Protein AF-A0A7D5N582-F1 (afdb_monomer)

Mean predicted aligned error: 11.67 Å

Structure (mmCIF, N/CA/C/O backbone):
data_AF-A0A7D5N582-F1
#
_entry.id   AF-A0A7D5N582-F1
#
loop_
_atom_site.group_PDB
_atom_site.id
_atom_site.type_symbol
_atom_site.label_atom_id
_atom_site.label_alt_id
_atom_site.label_comp_id
_atom_site.label_asym_id
_atom_site.label_entity_id
_atom_site.label_seq_id
_atom_site.pdbx_PDB_ins_code
_atom_site.Cartn_x
_atom_site.Cartn_y
_atom_site.Cartn_z
_atom_site.occupancy
_atom_site.B_iso_or_equiv
_atom_site.auth_seq_id
_atom_site.auth_comp_id
_atom_site.auth_asym_id
_atom_site.auth_atom_id
_atom_site.pdbx_PDB_model_num
ATOM 1 N N . MET A 1 1 ? -4.326 6.901 -13.061 1.00 42.91 1 MET A N 1
ATOM 2 C CA . MET A 1 1 ? -3.958 6.235 -14.343 1.00 42.91 1 MET A CA 1
ATOM 3 C C . MET A 1 1 ? -2.445 5.963 -14.385 1.00 42.91 1 MET A C 1
ATOM 5 O O . MET A 1 1 ? -1.678 6.911 -14.473 1.00 42.91 1 MET A O 1
ATOM 9 N N . LEU A 1 2 ? -2.018 4.696 -14.269 1.00 48.00 2 LEU A N 1
ATOM 10 C CA . LEU A 1 2 ? -0.613 4.251 -14.091 1.00 48.00 2 LEU A CA 1
ATOM 11 C C . LEU A 1 2 ? 0.096 3.864 -15.415 1.00 48.00 2 LEU A C 1
ATOM 13 O O . LEU A 1 2 ? 1.245 3.437 -15.421 1.00 48.00 2 LEU A O 1
ATOM 17 N N . GLU A 1 3 ? -0.574 4.023 -16.557 1.00 48.03 3 GLU A N 1
ATOM 18 C CA . GLU A 1 3 ? -0.095 3.563 -17.875 1.00 48.03 3 GLU A CA 1
ATOM 19 C C . GLU A 1 3 ? 1.180 4.284 -18.363 1.00 48.03 3 GLU A C 1
ATOM 21 O O . GLU A 1 3 ? 1.922 3.748 -19.181 1.00 48.03 3 GLU A O 1
ATOM 26 N N . GLY A 1 4 ? 1.488 5.478 -17.841 1.00 50.81 4 GLY A N 1
ATOM 27 C CA . GLY A 1 4 ? 2.660 6.264 -18.257 1.00 50.81 4 GLY A CA 1
A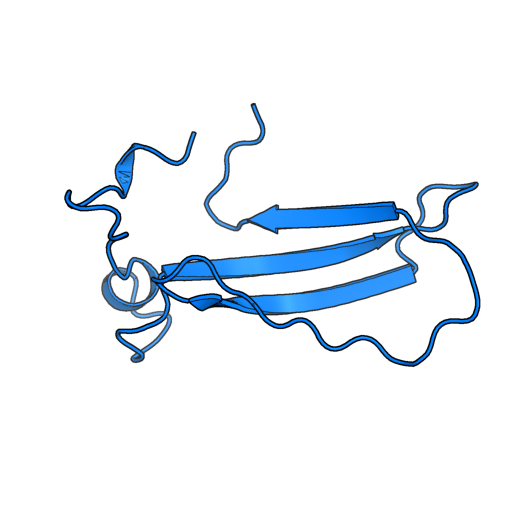TOM 28 C C . GLY A 1 4 ? 4.021 5.663 -17.878 1.00 50.81 4 GLY A C 1
ATOM 29 O O . GLY A 1 4 ? 5.048 6.141 -18.354 1.00 50.81 4 GLY A O 1
ATOM 30 N N . TYR A 1 5 ? 4.045 4.623 -17.037 1.00 53.16 5 TYR A N 1
ATOM 31 C CA . TYR A 1 5 ? 5.274 4.004 -16.522 1.00 53.16 5 TYR A CA 1
ATOM 32 C C . TYR A 1 5 ? 5.564 2.607 -17.077 1.00 53.16 5 TYR A C 1
ATOM 34 O O . TYR A 1 5 ? 6.575 2.000 -16.707 1.00 53.16 5 TYR A O 1
ATOM 42 N N . TYR A 1 6 ? 4.719 2.112 -17.980 1.00 49.44 6 TYR A N 1
ATOM 43 C CA . TYR A 1 6 ? 4.863 0.796 -18.585 1.00 49.44 6 TYR A CA 1
ATOM 44 C C . TYR A 1 6 ? 5.997 0.789 -19.622 1.00 49.44 6 TYR A C 1
ATOM 46 O O . TYR A 1 6 ? 5.901 1.425 -20.669 1.00 49.44 6 TYR A O 1
ATOM 54 N N . SER A 1 7 ? 7.082 0.062 -19.336 1.00 59.84 7 SER A N 1
ATOM 55 C CA . SER A 1 7 ? 8.245 -0.064 -20.235 1.00 59.84 7 SER A CA 1
ATOM 56 C C . SER A 1 7 ? 8.090 -1.199 -21.264 1.00 59.84 7 SER A C 1
ATOM 58 O O . SER A 1 7 ? 8.971 -1.428 -22.090 1.00 59.84 7 SER A O 1
ATOM 60 N N . GLY A 1 8 ? 6.964 -1.922 -21.234 1.00 56.53 8 GLY A N 1
ATOM 61 C CA . GLY A 1 8 ? 6.768 -3.160 -21.991 1.00 56.53 8 GLY A CA 1
ATOM 62 C C . GLY A 1 8 ? 7.059 -4.418 -21.164 1.00 56.53 8 GLY A C 1
ATOM 63 O O . GLY A 1 8 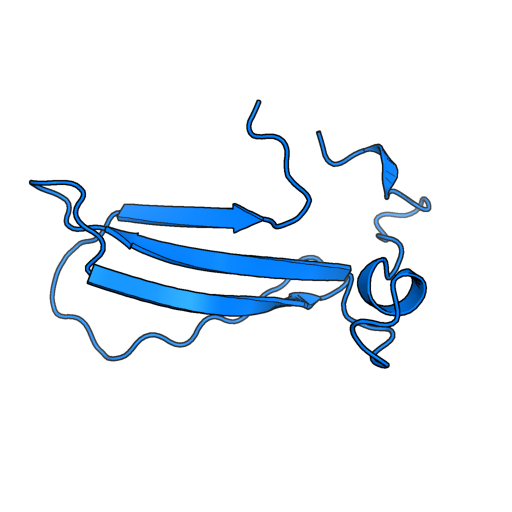? 7.699 -4.368 -20.117 1.00 56.53 8 GLY A O 1
ATOM 64 N N . ALA A 1 9 ? 6.550 -5.564 -21.630 1.00 56.34 9 ALA A N 1
ATOM 65 C CA . ALA A 1 9 ? 6.765 -6.900 -21.049 1.00 56.34 9 ALA A CA 1
ATOM 66 C C . ALA A 1 9 ? 6.331 -7.097 -19.576 1.00 56.34 9 ALA A C 1
ATOM 68 O O . ALA A 1 9 ? 6.785 -8.032 -18.923 1.00 56.34 9 ALA A O 1
ATOM 69 N N . GLY A 1 10 ? 5.434 -6.253 -19.049 1.00 58.78 10 GLY A N 1
ATOM 70 C CA . GLY A 1 10 ? 4.977 -6.350 -17.654 1.00 58.78 10 GLY A CA 1
ATOM 71 C C . GLY A 1 10 ? 5.873 -5.627 -16.645 1.00 58.78 10 GLY A C 1
ATOM 72 O O . GLY A 1 10 ? 5.632 -5.740 -15.449 1.00 58.78 10 GLY A O 1
ATOM 73 N N . MET A 1 11 ? 6.889 -4.890 -17.104 1.00 50.56 11 MET A N 1
ATOM 74 C CA . MET A 1 11 ? 7.846 -4.205 -16.235 1.00 50.56 11 MET A CA 1
ATOM 75 C C . MET A 1 11 ? 7.554 -2.704 -16.129 1.00 50.56 11 MET A C 1
ATOM 77 O O . MET A 1 11 ? 7.297 -2.022 -17.127 1.00 50.56 11 MET A O 1
ATOM 81 N N . MET A 1 12 ? 7.624 -2.185 -14.902 1.00 58.28 12 MET A N 1
ATOM 82 C CA . MET A 1 12 ? 7.511 -0.757 -14.604 1.00 58.28 12 MET A CA 1
ATOM 83 C C . MET A 1 12 ? 8.898 -0.114 -14.511 1.00 58.28 12 MET A C 1
ATOM 85 O O . MET A 1 12 ? 9.841 -0.715 -13.995 1.00 58.28 12 MET A O 1
ATOM 89 N N . ASN A 1 13 ? 9.031 1.116 -15.010 1.00 55.91 13 ASN A N 1
ATOM 90 C CA . ASN A 1 13 ? 10.283 1.866 -14.898 1.00 55.91 13 ASN A CA 1
ATOM 91 C C . ASN A 1 13 ? 10.561 2.261 -13.430 1.00 55.91 13 ASN A C 1
ATOM 93 O O . ASN A 1 13 ? 9.633 2.659 -12.730 1.00 55.91 13 ASN A O 1
ATOM 97 N N . PRO A 1 14 ? 11.817 2.223 -12.948 1.00 53.78 14 PRO A N 1
ATOM 98 C CA . PRO A 1 14 ? 12.176 2.614 -11.582 1.00 53.78 14 PRO A CA 1
ATOM 99 C C . PRO A 1 14 ? 12.135 4.146 -11.411 1.00 53.78 14 PRO A C 1
ATOM 101 O O . PRO A 1 14 ? 13.149 4.845 -11.468 1.00 53.78 14 PRO A O 1
ATOM 104 N N . VAL A 1 15 ? 10.933 4.698 -11.226 1.00 57.97 15 VAL A N 1
ATOM 105 C CA . VAL A 1 15 ? 10.679 6.150 -11.173 1.00 57.97 15 VAL A CA 1
ATOM 106 C C . VAL A 1 15 ? 11.352 6.815 -9.972 1.00 57.97 15 VAL A C 1
ATOM 108 O O . VAL A 1 15 ? 11.857 7.930 -10.094 1.00 57.97 15 VAL A O 1
ATOM 111 N N . LEU A 1 16 ? 11.426 6.129 -8.828 1.00 54.03 16 LEU A N 1
ATOM 112 C CA . LEU A 1 16 ? 12.083 6.656 -7.626 1.00 54.03 16 LEU A CA 1
ATOM 113 C C . LEU A 1 16 ? 13.593 6.862 -7.800 1.00 54.03 16 LEU A C 1
ATOM 115 O O . LEU A 1 16 ? 14.155 7.769 -7.181 1.00 54.03 16 LEU A O 1
ATOM 119 N N . MET A 1 17 ? 14.231 6.069 -8.665 1.00 49.25 17 MET A N 1
ATOM 120 C CA . MET A 1 17 ? 15.624 6.273 -9.056 1.00 49.25 17 MET A CA 1
ATOM 121 C C . MET A 1 17 ? 15.769 7.499 -9.962 1.00 49.25 17 MET A C 1
ATOM 123 O O . MET A 1 17 ? 16.629 8.343 -9.719 1.00 49.25 17 MET A O 1
ATOM 127 N N . ASN A 1 18 ? 14.886 7.653 -10.954 1.00 52.53 18 ASN A N 1
ATOM 128 C CA . ASN A 1 18 ? 14.892 8.815 -11.853 1.00 52.53 18 ASN A CA 1
ATOM 129 C C . ASN A 1 18 ? 14.625 10.141 -11.122 1.00 52.53 18 ASN A C 1
ATOM 131 O O . ASN A 1 18 ? 15.095 11.188 -11.556 1.00 52.53 18 ASN A O 1
ATOM 135 N N . GLN A 1 19 ? 13.893 10.101 -10.007 1.00 52.88 19 GLN A N 1
ATOM 136 C CA . GLN A 1 19 ? 13.634 11.271 -9.163 1.00 52.88 19 GLN A CA 1
ATOM 137 C C . GLN A 1 19 ? 14.720 11.507 -8.097 1.00 52.88 19 GLN A C 1
ATOM 139 O O . GLN A 1 19 ? 14.616 12.461 -7.330 1.00 52.88 19 GLN A O 1
ATOM 144 N N . GLY A 1 20 ? 15.752 10.655 -8.024 1.00 53.84 20 GLY A N 1
ATOM 145 C CA . GLY A 1 20 ? 16.834 10.773 -7.040 1.00 53.84 20 GLY A CA 1
ATOM 146 C C . GLY A 1 20 ? 16.399 10.525 -5.591 1.00 53.84 20 GLY A C 1
ATOM 147 O O . GLY A 1 20 ? 17.122 10.881 -4.665 1.00 53.84 20 GLY A O 1
ATOM 148 N N . ILE A 1 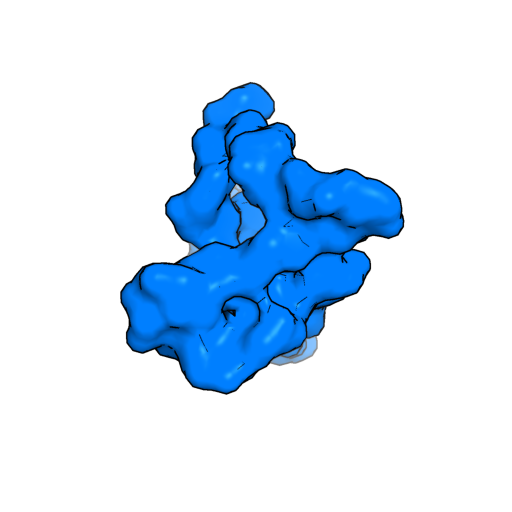21 ? 15.220 9.929 -5.383 1.00 55.22 21 ILE A N 1
ATOM 149 C CA . ILE A 1 21 ? 14.630 9.679 -4.059 1.00 55.22 21 ILE A CA 1
ATOM 150 C C . ILE A 1 21 ? 15.145 8.357 -3.472 1.00 55.22 21 ILE A C 1
ATOM 152 O O . ILE A 1 21 ? 15.223 8.206 -2.255 1.00 55.22 21 ILE A O 1
ATOM 156 N N . SER A 1 22 ? 15.529 7.401 -4.323 1.00 50.03 22 SER A N 1
ATOM 157 C CA . SER A 1 22 ? 16.088 6.112 -3.910 1.00 50.03 22 SER A CA 1
ATOM 158 C C . SER A 1 22 ? 17.184 5.661 -4.875 1.00 50.03 22 SER A C 1
ATOM 160 O O . SER A 1 22 ? 17.041 5.795 -6.083 1.00 50.03 22 SER A O 1
ATOM 162 N N . MET A 1 23 ? 18.273 5.084 -4.360 1.00 55.47 23 MET A N 1
ATOM 163 C CA . MET A 1 23 ? 19.330 4.469 -5.186 1.00 55.47 23 MET A CA 1
ATOM 164 C C . MET A 1 23 ? 19.026 3.006 -5.554 1.00 55.47 23 MET A C 1
ATOM 166 O O . MET A 1 23 ? 19.882 2.305 -6.090 1.00 55.47 23 MET A O 1
ATOM 170 N N . ASN A 1 24 ? 17.828 2.515 -5.225 1.00 55.75 24 ASN A N 1
ATOM 171 C CA . ASN A 1 24 ? 17.465 1.115 -5.382 1.00 55.75 24 ASN A CA 1
ATOM 172 C C . ASN A 1 24 ? 16.698 0.883 -6.695 1.00 55.75 24 ASN A C 1
ATOM 174 O O . ASN A 1 24 ? 15.569 1.344 -6.854 1.00 55.75 24 ASN A O 1
ATOM 178 N N . PHE A 1 25 ? 17.316 0.142 -7.618 1.00 56.41 25 PHE A N 1
ATOM 179 C CA . PHE A 1 25 ? 16.795 -0.165 -8.958 1.00 56.41 25 PHE A CA 1
ATOM 180 C C . PHE A 1 25 ? 15.524 -1.025 -8.959 1.00 56.41 25 PHE A C 1
ATOM 182 O O . PHE A 1 25 ? 14.825 -1.081 -9.967 1.00 56.41 25 PHE A O 1
ATOM 189 N N . ASN A 1 26 ? 15.214 -1.684 -7.840 1.00 62.78 26 ASN A N 1
ATOM 190 C CA . ASN A 1 26 ? 14.060 -2.575 -7.726 1.00 62.78 26 ASN A CA 1
ATOM 191 C C . ASN A 1 26 ? 12.810 -1.874 -7.201 1.00 62.78 26 ASN A C 1
ATOM 193 O O . ASN A 1 26 ? 11.802 -2.538 -6.989 1.00 62.78 26 ASN A O 1
ATOM 197 N N . VAL A 1 27 ? 12.857 -0.562 -6.958 1.00 62.88 27 VAL A N 1
ATOM 198 C CA . VAL A 1 27 ? 11.738 0.168 -6.361 1.00 62.88 27 VAL A CA 1
ATOM 199 C C . VAL A 1 27 ? 11.130 1.122 -7.379 1.00 62.88 27 VAL A C 1
ATOM 201 O O . VAL A 1 27 ? 11.801 2.003 -7.918 1.00 62.88 27 VAL A O 1
ATOM 204 N N . CYS A 1 28 ? 9.840 0.937 -7.636 1.00 64.94 28 CYS A N 1
ATOM 205 C CA . CYS A 1 28 ? 9.097 1.709 -8.621 1.00 64.94 28 CYS A CA 1
ATOM 206 C C . CYS A 1 28 ? 8.406 2.924 -7.993 1.00 64.94 28 CYS A C 1
ATOM 208 O O . CYS A 1 28 ? 8.498 4.019 -8.544 1.00 64.94 28 CYS A O 1
ATOM 210 N N . ASP A 1 29 ? 7.743 2.747 -6.847 1.00 66.56 29 ASP A N 1
ATOM 211 C CA . ASP A 1 29 ? 6.944 3.796 -6.200 1.00 66.56 29 ASP A CA 1
ATOM 212 C C . ASP A 1 29 ? 6.954 3.652 -4.669 1.00 66.56 29 ASP A C 1
ATOM 214 O O . ASP A 1 29 ? 7.363 2.629 -4.120 1.00 66.56 29 ASP A O 1
ATOM 218 N N . SER A 1 30 ? 6.527 4.699 -3.971 1.00 73.31 30 SER A N 1
ATOM 219 C CA . SER A 1 30 ? 6.238 4.669 -2.539 1.00 73.31 30 SER A CA 1
ATOM 220 C C . SER A 1 30 ? 4.728 4.671 -2.340 1.00 73.31 30 SER A C 1
ATOM 222 O O . SER A 1 30 ? 4.040 5.554 -2.865 1.00 73.31 30 SER A O 1
ATOM 224 N N . ILE A 1 31 ? 4.236 3.721 -1.554 1.00 80.75 31 ILE A N 1
ATOM 225 C CA . ILE A 1 31 ? 2.821 3.603 -1.214 1.00 80.75 31 ILE A CA 1
ATOM 226 C C . ILE A 1 31 ? 2.645 3.833 0.279 1.00 80.75 31 ILE A C 1
ATOM 228 O O . ILE A 1 31 ? 3.451 3.387 1.095 1.00 80.75 31 ILE A O 1
ATOM 232 N N . GLU A 1 32 ? 1.585 4.530 0.641 1.00 84.94 32 GLU A N 1
ATOM 233 C CA . GLU A 1 32 ? 1.123 4.668 2.008 1.00 84.94 32 GLU A CA 1
ATOM 234 C C . GLU A 1 32 ? -0.113 3.792 2.181 1.00 84.94 32 GLU A C 1
ATOM 236 O O . GLU A 1 32 ? -1.125 3.973 1.507 1.00 84.94 32 GLU A O 1
ATOM 241 N N . VAL A 1 33 ? -0.002 2.795 3.052 1.00 86.88 33 VAL A N 1
ATOM 242 C CA . VAL A 1 33 ? -1.108 1.907 3.393 1.00 86.88 33 VAL A CA 1
ATOM 243 C C . VAL A 1 33 ? -1.666 2.346 4.731 1.00 86.88 33 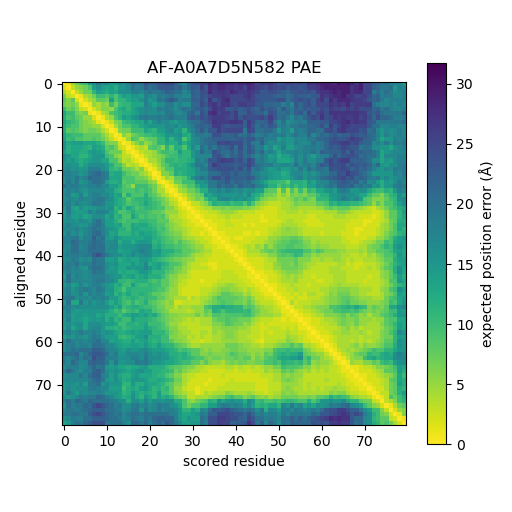VAL A C 1
ATOM 245 O O . VAL A 1 33 ? -0.979 2.308 5.751 1.00 86.88 33 VAL A O 1
ATOM 248 N N . GLU A 1 34 ? -2.920 2.766 4.711 1.00 89.00 34 GLU A N 1
ATOM 249 C CA . GLU A 1 34 ? -3.672 3.248 5.856 1.00 89.00 34 GLU A CA 1
ATOM 250 C C . GLU A 1 34 ? -4.713 2.202 6.264 1.00 89.00 34 GLU A C 1
ATOM 252 O O . GLU A 1 34 ? -5.413 1.619 5.436 1.00 89.00 34 GLU A O 1
ATOM 257 N N . LEU A 1 35 ? -4.824 1.968 7.564 1.00 87.88 35 LEU A N 1
ATOM 258 C CA . LEU A 1 35 ? -5.881 1.184 8.179 1.00 87.88 35 LEU A CA 1
ATOM 259 C C . LEU A 1 35 ? -6.884 2.136 8.804 1.00 87.88 35 LEU A C 1
ATOM 261 O O . LEU A 1 35 ? -6.516 2.969 9.631 1.00 87.88 35 LEU A O 1
ATOM 265 N N . HIS A 1 36 ? -8.148 1.978 8.435 1.00 88.69 36 HIS A N 1
ATOM 266 C CA . HIS A 1 36 ? -9.251 2.789 8.921 1.00 88.69 36 HIS A CA 1
ATOM 267 C C . HIS A 1 36 ? -10.222 1.957 9.749 1.00 88.69 36 HIS A C 1
ATOM 269 O O . HIS A 1 36 ? -10.505 0.796 9.436 1.00 88.69 36 HIS A O 1
ATOM 275 N N . ASP A 1 37 ? -10.758 2.569 10.800 1.00 87.88 37 ASP A N 1
ATOM 276 C CA . ASP A 1 37 ? -11.811 1.969 11.608 1.00 87.88 37 ASP A CA 1
ATOM 277 C C . ASP A 1 37 ? -13.085 1.782 10.762 1.00 87.88 37 ASP A C 1
ATOM 279 O O . ASP A 1 37 ? -13.484 2.695 10.032 1.00 87.88 37 ASP A O 1
ATOM 283 N N . PRO A 1 38 ? -13.750 0.619 10.845 1.00 86.44 38 PRO A N 1
ATOM 284 C CA . PRO A 1 38 ? -14.876 0.300 9.976 1.00 86.44 38 PRO A CA 1
ATOM 285 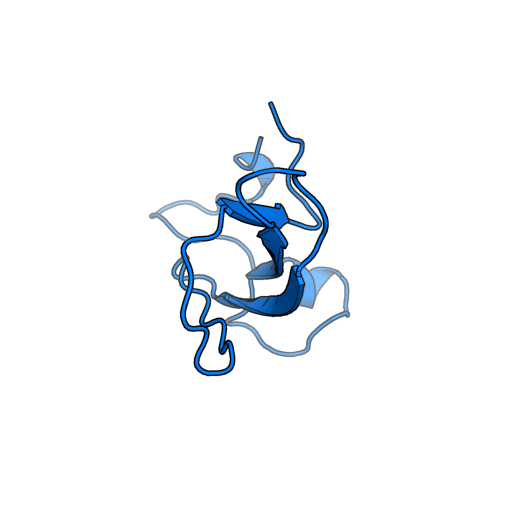C C . PRO A 1 38 ? -16.153 1.085 10.296 1.00 86.44 38 PRO A C 1
ATOM 287 O O . PRO A 1 38 ? -17.063 1.107 9.471 1.00 86.44 38 PRO A O 1
ATOM 290 N N . ASN A 1 39 ? -16.247 1.709 11.474 1.00 87.31 39 ASN A N 1
ATOM 291 C CA . ASN A 1 39 ? -17.450 2.409 11.923 1.00 87.31 39 ASN A CA 1
ATOM 292 C C . ASN A 1 39 ? -17.384 3.909 11.636 1.00 87.31 39 ASN A C 1
ATOM 294 O O . ASN A 1 39 ? -18.397 4.512 11.292 1.00 87.31 39 ASN A O 1
ATOM 298 N N . ASN A 1 40 ? -16.211 4.521 11.824 1.00 90.19 40 ASN A N 1
ATOM 299 C CA . ASN A 1 40 ? -16.043 5.974 11.714 1.00 90.19 40 ASN A CA 1
ATOM 300 C C . ASN A 1 40 ?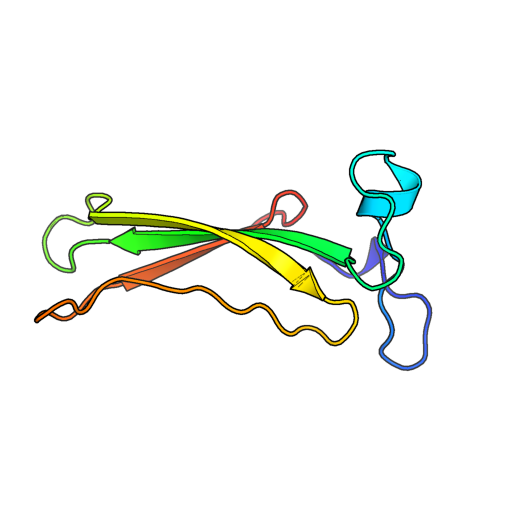 -15.039 6.412 10.638 1.00 90.19 40 ASN A C 1
ATOM 302 O O . ASN A 1 40 ? -14.884 7.612 10.432 1.00 90.19 40 ASN A O 1
ATOM 306 N N . PHE A 1 41 ? -14.381 5.468 9.955 1.00 84.19 41 PHE A N 1
ATOM 307 C CA . PHE A 1 41 ? -13.372 5.724 8.924 1.00 84.19 41 PHE A CA 1
ATOM 308 C C . PHE A 1 41 ? -12.162 6.542 9.402 1.00 84.19 41 PHE A C 1
ATOM 310 O O . PHE A 1 41 ? -11.387 7.039 8.584 1.00 84.19 41 PHE A O 1
ATOM 317 N N . ASN A 1 42 ? -11.950 6.669 10.713 1.00 88.56 42 ASN A N 1
ATOM 318 C CA . ASN A 1 42 ? -10.764 7.325 11.244 1.00 88.56 42 ASN A CA 1
ATOM 319 C C . ASN A 1 42 ? -9.530 6.469 10.983 1.00 88.56 42 ASN A C 1
ATOM 321 O O . ASN A 1 42 ? -9.582 5.240 11.052 1.00 88.56 42 ASN A O 1
ATOM 325 N N . LEU A 1 43 ? -8.409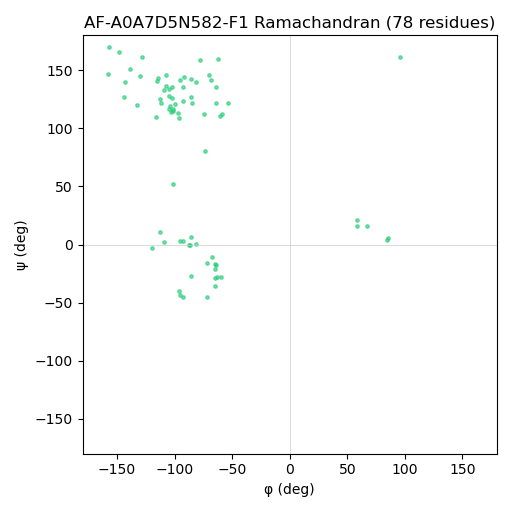 7.143 10.739 1.00 87.12 43 LEU A N 1
ATOM 326 C CA . LEU A 1 43 ? -7.112 6.502 10.611 1.00 87.12 43 LEU A CA 1
ATOM 327 C C . LEU A 1 43 ? -6.721 5.842 11.941 1.00 87.12 43 LEU A C 1
ATOM 329 O O . LEU A 1 43 ? -6.611 6.505 12.971 1.00 87.12 43 LEU A O 1
ATOM 333 N N . VAL A 1 44 ? -6.493 4.534 11.899 1.00 89.06 44 VAL A N 1
ATOM 334 C CA . VAL A 1 44 ? -6.027 3.720 13.028 1.00 89.06 44 VAL A CA 1
ATOM 335 C C . VAL A 1 44 ? -4.512 3.566 12.979 1.00 89.06 44 VAL A C 1
ATOM 337 O O . VAL A 1 44 ? -3.837 3.672 14.001 1.00 89.06 44 VAL A O 1
ATOM 340 N N . SER A 1 45 ? -3.962 3.307 11.794 1.00 87.44 45 SER A N 1
ATOM 341 C CA . SER A 1 45 ? -2.524 3.136 11.591 1.00 87.44 45 SER A CA 1
ATOM 342 C C . SER A 1 45 ? -2.172 3.400 10.135 1.00 87.44 45 SER A C 1
ATOM 344 O O . SER A 1 45 ? -2.964 3.079 9.257 1.00 87.44 45 SER A O 1
ATOM 346 N N . SER A 1 46 ? -0.989 3.945 9.871 1.00 87.62 46 SER A N 1
ATOM 347 C CA . SER A 1 46 ? -0.449 4.058 8.520 1.00 87.62 46 SER A CA 1
ATOM 348 C C . SER A 1 46 ? 0.974 3.520 8.462 1.00 87.62 46 SER A C 1
ATOM 350 O O . SER A 1 46 ? 1.746 3.629 9.418 1.00 87.62 46 SER A O 1
ATOM 352 N N . VAL A 1 47 ? 1.310 2.900 7.334 1.00 86.75 47 VAL A N 1
ATOM 353 C CA . VAL A 1 47 ? 2.652 2.413 7.024 1.00 86.75 47 VAL A CA 1
ATOM 354 C C . VAL A 1 47 ? 3.003 2.860 5.618 1.00 86.75 47 VAL A C 1
ATOM 356 O O . VAL A 1 47 ? 2.354 2.481 4.645 1.00 86.75 47 VAL A O 1
ATOM 359 N N . THR A 1 48 ? 4.071 3.640 5.503 1.00 84.38 48 THR A N 1
ATOM 360 C CA . THR A 1 48 ? 4.681 3.937 4.209 1.00 84.38 48 THR A CA 1
ATOM 361 C C . THR A 1 48 ? 5.657 2.824 3.857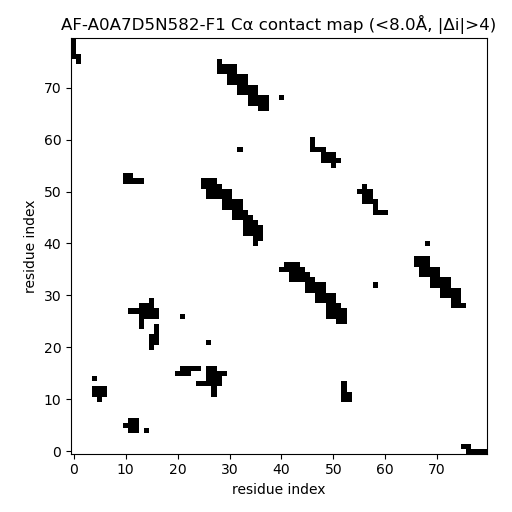 1.00 84.38 48 THR A C 1
ATOM 363 O O . THR A 1 48 ? 6.598 2.559 4.606 1.00 84.38 48 THR A O 1
ATOM 366 N N . THR A 1 49 ? 5.447 2.174 2.715 1.00 81.00 49 THR A N 1
ATOM 367 C CA . THR A 1 49 ? 6.346 1.143 2.196 1.00 81.00 49 THR A CA 1
ATOM 368 C C . THR A 1 49 ? 6.746 1.428 0.753 1.00 81.00 49 THR A C 1
ATOM 370 O O . THR A 1 49 ? 6.129 2.213 0.031 1.00 81.00 49 THR A O 1
ATOM 373 N N . LEU A 1 50 ? 7.831 0.789 0.345 1.00 80.44 50 LEU A N 1
ATOM 374 C CA . LEU A 1 50 ? 8.375 0.879 -0.995 1.00 80.44 50 LEU A CA 1
ATOM 375 C C . LEU A 1 50 ? 7.801 -0.260 -1.839 1.00 80.44 50 LEU A C 1
ATOM 377 O O . LEU A 1 50 ? 7.932 -1.431 -1.481 1.00 80.44 50 LEU A O 1
ATOM 381 N N . MET A 1 51 ? 7.166 0.088 -2.955 1.00 77.94 51 MET A N 1
ATOM 382 C CA . MET A 1 51 ? 6.646 -0.873 -3.917 1.00 77.94 51 MET A CA 1
ATOM 383 C C . MET A 1 51 ? 7.740 -1.274 -4.894 1.00 77.94 51 MET A C 1
ATOM 385 O O . MET A 1 51 ? 8.381 -0.434 -5.538 1.00 77.94 51 MET A O 1
ATOM 389 N N . GLN A 1 52 ? 7.935 -2.578 -5.008 1.00 75.31 52 GLN A N 1
ATOM 390 C CA . GLN A 1 52 ? 8.912 -3.151 -5.905 1.00 75.31 52 GLN A CA 1
ATOM 391 C C . GLN A 1 52 ? 8.417 -3.153 -7.357 1.00 75.31 52 GLN A C 1
ATOM 393 O O . GLN A 1 52 ? 7.222 -3.056 -7.641 1.00 75.31 52 GLN A O 1
ATOM 398 N N . THR A 1 53 ? 9.351 -3.244 -8.302 1.00 67.31 53 THR A N 1
ATOM 399 C CA . THR A 1 53 ? 9.079 -3.266 -9.751 1.00 67.31 53 THR A CA 1
ATOM 400 C C . THR A 1 53 ? 8.284 -4.491 -10.208 1.00 67.31 53 THR A C 1
ATOM 402 O O . THR A 1 53 ? 7.683 -4.451 -11.279 1.00 67.31 53 THR A O 1
ATOM 405 N N . ASP A 1 54 ? 8.236 -5.547 -9.394 1.00 71.44 54 ASP A N 1
ATOM 406 C CA . ASP A 1 54 ? 7.406 -6.741 -9.593 1.00 71.44 54 ASP A CA 1
ATOM 407 C C . ASP A 1 54 ? 5.944 -6.560 -9.136 1.00 71.44 54 ASP A C 1
ATOM 409 O O . ASP A 1 54 ? 5.139 -7.484 -9.236 1.00 71.44 54 ASP A O 1
ATOM 413 N N . GLY A 1 55 ? 5.592 -5.373 -8.634 1.00 67.69 55 GLY A N 1
ATOM 414 C CA . GLY A 1 55 ? 4.258 -5.058 -8.141 1.00 67.69 55 GLY A CA 1
ATOM 415 C C . GLY A 1 55 ? 4.002 -5.478 -6.694 1.00 67.69 55 GLY A C 1
ATOM 416 O O . GLY A 1 55 ? 2.886 -5.316 -6.202 1.00 67.69 55 GLY A O 1
ATOM 417 N N . THR A 1 56 ? 5.007 -6.004 -5.991 1.00 76.69 56 THR A N 1
ATOM 418 C CA . THR A 1 56 ? 4.872 -6.400 -4.590 1.00 76.69 56 THR A CA 1
ATOM 419 C C . THR A 1 56 ? 5.261 -5.269 -3.644 1.00 76.69 56 THR A C 1
ATOM 421 O O . THR A 1 56 ? 6.188 -4.497 -3.886 1.00 76.69 56 THR A O 1
ATOM 424 N N . ALA A 1 57 ? 4.549 -5.173 -2.525 1.00 79.94 57 ALA A N 1
ATOM 425 C CA . ALA A 1 57 ? 4.878 -4.269 -1.435 1.00 79.94 57 ALA A CA 1
ATOM 426 C C . ALA A 1 57 ? 4.543 -4.965 -0.116 1.00 79.94 57 ALA A C 1
ATOM 428 O O . ALA A 1 57 ? 3.435 -5.470 0.066 1.00 79.94 57 ALA A O 1
ATOM 429 N N . THR A 1 58 ? 5.504 -5.023 0.805 1.00 82.81 58 THR A N 1
ATOM 430 C CA . THR A 1 58 ? 5.280 -5.625 2.125 1.00 82.81 58 THR A CA 1
ATOM 431 C C . THR A 1 58 ? 5.021 -4.521 3.140 1.00 82.81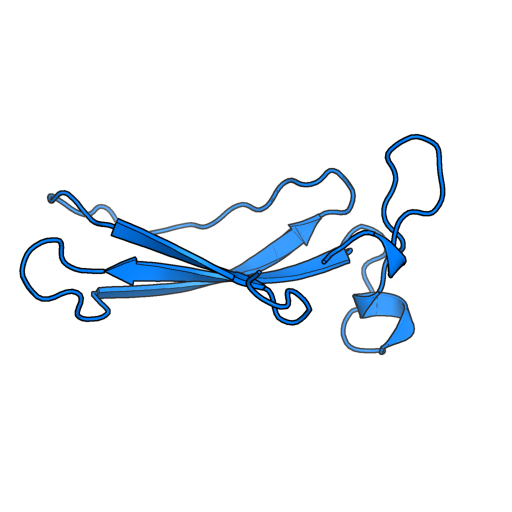 58 THR A C 1
ATOM 433 O O . THR A 1 58 ? 5.862 -3.643 3.336 1.00 82.81 58 THR A O 1
ATOM 436 N N . CYS A 1 59 ? 3.856 -4.575 3.786 1.00 83.12 59 CYS A N 1
ATOM 437 C CA . CYS A 1 59 ? 3.476 -3.680 4.877 1.00 83.12 59 CYS A CA 1
ATOM 438 C C . CYS A 1 59 ? 3.394 -4.492 6.164 1.00 83.12 59 CYS A C 1
ATOM 440 O O . CYS A 1 59 ? 2.685 -5.497 6.216 1.00 83.12 59 CYS A O 1
ATOM 442 N N . LEU A 1 60 ? 4.114 -4.063 7.198 1.00 85.00 60 LEU A N 1
ATOM 443 C CA . LEU A 1 60 ? 4.080 -4.721 8.496 1.00 85.00 60 LEU A CA 1
ATOM 444 C C . LEU A 1 60 ? 3.224 -3.898 9.453 1.00 85.00 60 LEU A C 1
ATOM 446 O O . LEU A 1 60 ? 3.597 -2.788 9.823 1.00 85.00 60 LEU A O 1
ATOM 450 N N . PHE A 1 61 ? 2.100 -4.466 9.874 1.00 83.81 61 PHE A N 1
ATOM 451 C CA . PHE A 1 61 ? 1.254 -3.893 10.912 1.00 83.81 61 PHE A CA 1
ATOM 452 C C . PHE A 1 61 ? 1.391 -4.705 12.207 1.00 83.81 61 PHE A C 1
ATOM 454 O O . PHE A 1 61 ? 1.570 -5.926 12.144 1.00 83.81 61 PHE A O 1
ATOM 461 N N . PRO A 1 62 ? 1.315 -4.067 13.389 1.00 84.06 62 PRO A N 1
ATOM 462 C CA . PRO A 1 62 ? 1.242 -4.794 14.652 1.00 84.06 62 PRO A CA 1
ATOM 463 C C . PRO A 1 62 ? -0.027 -5.655 14.703 1.00 84.06 62 PRO A C 1
ATOM 465 O O . PRO A 1 62 ? -0.989 -5.397 13.982 1.00 84.06 62 PRO A O 1
ATOM 468 N N . SER A 1 63 ? -0.051 -6.677 15.565 1.00 82.69 63 SER A N 1
ATOM 469 C CA . SER A 1 63 ? -1.234 -7.529 15.721 1.00 82.69 63 SER A CA 1
ATOM 470 C C . SER A 1 63 ? -2.441 -6.689 16.145 1.00 82.69 63 SER A C 1
ATOM 472 O O . SER A 1 63 ? -2.470 -6.169 17.263 1.00 82.69 63 SER A O 1
ATOM 474 N N . MET A 1 64 ? -3.435 -6.570 15.269 1.00 82.88 64 MET A N 1
ATOM 475 C CA . MET A 1 64 ? -4.677 -5.865 15.561 1.00 82.88 64 MET A CA 1
ATOM 476 C C . MET A 1 64 ? -5.820 -6.868 15.696 1.00 82.88 64 MET A C 1
ATOM 478 O O . MET A 1 64 ? -5.979 -7.753 14.861 1.00 82.88 64 MET A O 1
ATOM 482 N N . ASN A 1 65 ? -6.621 -6.728 16.750 1.00 80.06 65 ASN A N 1
ATOM 483 C CA . ASN A 1 65 ? -7.747 -7.617 17.049 1.00 80.06 65 ASN A CA 1
ATOM 484 C C . ASN A 1 65 ? -9.078 -6.981 16.629 1.00 80.06 65 ASN A C 1
ATOM 486 O O . ASN A 1 65 ? -9.993 -6.853 17.440 1.00 80.06 65 ASN A O 1
ATOM 490 N N . ASN A 1 66 ? -9.167 -6.520 15.383 1.00 84.12 66 ASN A N 1
ATOM 491 C CA . ASN A 1 66 ? -10.407 -5.987 14.827 1.00 84.12 66 ASN A CA 1
ATOM 492 C C . ASN A 1 66 ? -10.398 -6.063 13.293 1.00 84.12 66 ASN A C 1
ATOM 494 O O . ASN A 1 66 ? -9.372 -6.357 12.678 1.00 84.12 66 ASN A O 1
ATOM 498 N N . THR A 1 67 ? -11.544 -5.793 12.676 1.00 85.31 67 THR A N 1
ATOM 499 C CA . THR A 1 67 ? -11.653 -5.576 11.229 1.00 85.31 67 THR A CA 1
ATOM 500 C C . THR A 1 67 ? -11.356 -4.122 10.893 1.00 85.31 67 THR A C 1
ATOM 502 O O . THR A 1 67 ? -11.789 -3.237 11.626 1.00 85.31 67 THR A O 1
ATOM 505 N N . TYR A 1 68 ? -10.683 -3.876 9.771 1.00 87.75 68 TYR A N 1
ATOM 506 C CA . TYR A 1 68 ? -10.320 -2.535 9.311 1.00 87.75 68 TYR A CA 1
ATOM 507 C C . TYR A 1 68 ? -10.532 -2.421 7.804 1.00 87.75 68 TYR A C 1
ATOM 509 O O . TYR A 1 68 ? -10.393 -3.411 7.081 1.00 87.75 68 TYR A O 1
ATOM 517 N N . TYR A 1 69 ? -10.826 -1.214 7.330 1.00 87.19 69 TYR A N 1
ATOM 518 C CA . TYR A 1 69 ? -10.695 -0.895 5.911 1.00 87.19 69 TYR A CA 1
ATOM 519 C C . TYR A 1 69 ? -9.240 -0.566 5.595 1.00 87.19 69 TYR A C 1
ATOM 521 O O . TYR A 1 69 ? -8.570 0.102 6.378 1.00 87.19 69 TYR A O 1
ATOM 529 N N . VAL A 1 70 ? -8.761 -1.031 4.444 1.00 85.25 70 VAL A N 1
ATOM 530 C CA . VAL A 1 70 ? -7.412 -0.740 3.955 1.00 85.25 70 VAL A CA 1
ATOM 531 C C . VAL A 1 70 ? -7.530 0.295 2.844 1.00 85.25 70 VAL A C 1
ATOM 533 O O . VAL A 1 70 ? -8.167 0.026 1.826 1.00 85.25 70 VAL A O 1
ATOM 536 N N . ALA A 1 71 ? -6.915 1.459 3.029 1.00 83.94 71 ALA A N 1
ATOM 537 C CA . ALA A 1 71 ? -6.736 2.453 1.981 1.00 83.94 71 ALA A CA 1
ATOM 538 C C . ALA A 1 71 ? -5.277 2.427 1.513 1.00 83.94 71 ALA A C 1
ATOM 540 O O . ALA A 1 71 ? -4.353 2.373 2.321 1.00 83.94 71 ALA A O 1
ATOM 541 N N . ILE A 1 72 ? -5.066 2.426 0.197 1.00 81.31 72 ILE A N 1
ATOM 542 C CA . ILE A 1 72 ? -3.732 2.407 -0.409 1.00 81.31 72 ILE A CA 1
ATOM 543 C C . ILE A 1 72 ? -3.569 3.705 -1.187 1.00 81.31 72 ILE A C 1
ATOM 545 O O . ILE A 1 72 ? -4.196 3.897 -2.227 1.00 81.31 72 ILE A O 1
ATOM 549 N N . LYS A 1 73 ? -2.713 4.591 -0.686 1.00 76.31 73 LYS A N 1
ATOM 550 C CA . LYS A 1 73 ? -2.368 5.857 -1.325 1.00 76.31 73 LYS A CA 1
ATOM 551 C C . LYS A 1 73 ? -1.028 5.722 -2.020 1.00 76.31 73 LYS A C 1
ATOM 553 O O . LYS A 1 73 ? 0.012 5.542 -1.398 1.00 76.31 73 LYS A O 1
ATOM 558 N N . HIS A 1 74 ? -1.046 5.823 -3.335 1.00 74.06 74 HIS A N 1
ATOM 559 C CA . HIS A 1 74 ? 0.165 5.864 -4.141 1.00 74.06 74 HIS A CA 1
ATOM 560 C C . HIS A 1 74 ? 0.583 7.312 -4.369 1.00 74.06 74 HIS A C 1
ATOM 562 O O . HIS A 1 74 ? -0.247 8.131 -4.764 1.00 74.06 74 HIS A O 1
ATOM 568 N N . ARG A 1 75 ? 1.877 7.622 -4.223 1.00 61.88 75 ARG A N 1
ATOM 569 C CA . ARG A 1 75 ? 2.391 8.977 -4.487 1.00 61.88 75 ARG A CA 1
ATOM 570 C C . ARG A 1 75 ? 2.147 9.428 -5.932 1.00 61.88 75 ARG A C 1
ATOM 572 O O . ARG A 1 75 ? 2.018 10.623 -6.178 1.00 61.88 75 ARG A O 1
ATOM 579 N N . ASN A 1 76 ? 2.071 8.482 -6.870 1.00 53.84 76 ASN A N 1
ATOM 580 C CA . ASN A 1 76 ? 1.861 8.745 -8.293 1.00 53.84 76 ASN A CA 1
ATOM 581 C C . ASN A 1 76 ? 0.514 8.251 -8.847 1.00 53.84 76 ASN A C 1
ATOM 583 O O . ASN A 1 76 ? 0.314 8.256 -10.064 1.00 53.84 76 ASN A O 1
ATOM 587 N N . SER A 1 77 ? -0.431 7.837 -7.998 1.00 45.16 77 SER A N 1
ATOM 588 C CA . SER A 1 77 ? -1.750 7.434 -8.484 1.00 45.16 77 SER A CA 1
ATOM 589 C C . SER A 1 77 ? -2.732 8.590 -8.382 1.00 45.16 77 SER A C 1
ATOM 591 O O . SER A 1 77 ? -3.192 8.940 -7.302 1.00 45.16 77 SER A O 1
ATOM 593 N N . ILE A 1 78 ? -3.112 9.139 -9.536 1.00 41.22 78 ILE A N 1
ATOM 594 C CA . ILE A 1 78 ? -4.447 9.723 -9.684 1.00 41.22 78 ILE A CA 1
ATOM 595 C C . ILE A 1 78 ? -5.453 8.593 -9.425 1.00 41.22 78 ILE A C 1
ATOM 597 O O . ILE A 1 78 ? -5.527 7.654 -10.228 1.00 41.22 78 ILE A O 1
ATOM 601 N N . GLU A 1 79 ? -6.164 8.681 -8.293 1.00 38.78 79 GLU A N 1
ATOM 602 C CA . GLU A 1 79 ? -7.445 8.004 -8.063 1.00 38.78 79 GLU A CA 1
ATOM 603 C C . GLU A 1 79 ? -8.380 8.376 -9.221 1.00 38.78 79 GLU A C 1
ATOM 605 O O . GLU A 1 79 ? -8.591 9.556 -9.503 1.00 38.78 79 GLU A O 1
ATOM 610 N N . THR A 1 80 ? -8.875 7.370 -9.938 1.00 41.91 80 THR A N 1
ATOM 611 C CA . THR A 1 80 ? -9.871 7.526 -11.009 1.00 41.91 80 THR A CA 1
ATOM 612 C C . THR A 1 80 ? -11.036 6.617 -10.705 1.00 41.91 80 THR A C 1
ATOM 614 O O . THR A 1 80 ? -10.749 5.475 -10.279 1.00 41.91 80 THR A O 1
#

pLDDT: mean 70.02, std 15.7, range [38.78, 90.19]

Foldseek 3Di:
DQVVQDPDPLWGFQVCVVVVNDPDRFFNFKKKKFWADPPPRDTPDIDIWTQTRNRDTDDDDDDDDDDTDIDIGTPPDDDD

Radius of gyration: 14.55 Å; Cα contacts (8 Å, |Δi|>4): 140; chains: 1; bounding box: 37×19×39 Å

Secondary structure (DSSP, 8-state):
--GGGB-STTPBP-HHHHTTS---TTEEEEEEEEEE-TTT--EEEEEEEEEETTS----------S--EEEEEETT----

Sequence (80 aa):
MLEGYYSGAGMMNPVLMNQGISMNFNVCDSIEVELHDPNNFNLVSSVTTLMQTDGTATCLFPSMNNTYYVAIKHRNSIET

Nearest PDB structures (foldseek):
  4h4n-assembly1_A  TM=5.019E-01  e=4.557E-01  Bacillus anthracis str. Ames
  6yoa-assembly1_B  TM=5.250E-01  e=8.230E-01  Ligustrum vulgare
  7ktx-assembly1_G  TM=4.343E-01  e=2.684E+00  Saccharomyces cerevisiae BY4743

Solvent-accessible surface area (backbone atoms only — not comparable to full-atom values): 4970 Å² total; per-residue (Å²): 96,73,74,91,43,63,72,54,98,85,37,49,52,39,47,32,39,78,68,71,76,38,94,48,82,56,31,29,48,52,34,37,41,33,32,19,39,76,88,78,64,47,82,74,48,74,46,78,35,63,25,31,38,88,74,49,64,76,80,89,74,77,95,70,98,71,78,63,45,80,46,79,46,46,83,77,54,57,86,125